Protein AF-A0A378AR03-F1 (afdb_monomer_lite)

Foldseek 3Di:
DDDDDDDDDADADDDVVDDSRDDDDDDDDLLPPPVVVVVDDSCVVVCVCVVDVPDDDDDDQEDPDDAQQVQVVVQVVSVPDPPHPDGGHDYPDHNDDHDDDDDAPDPVRVVVVVVVVVVVVVVVVVVVVVVVVVVVD

Structure (mmCIF, N/CA/C/O backbone):
data_AF-A0A378AR03-F1
#
_entry.id   AF-A0A378AR03-F1
#
loop_
_atom_site.group_PDB
_atom_site.id
_atom_site.type_symbol
_atom_site.label_atom_id
_atom_site.label_alt_id
_atom_site.label_comp_id
_atom_site.label_asym_id
_atom_site.label_entity_id
_atom_site.label_seq_id
_atom_site.pdbx_PDB_ins_code
_atom_site.Cartn_x
_atom_site.Cartn_y
_atom_site.Cartn_z
_atom_site.occupancy
_atom_site.B_iso_or_equiv
_atom_site.auth_seq_id
_atom_site.auth_comp_id
_atom_site.auth_asym_id
_atom_site.auth_atom_id
_atom_site.pdbx_PDB_model_num
ATOM 1 N N . MET A 1 1 ? 7.013 -20.083 19.060 1.00 33.75 1 MET A N 1
ATOM 2 C CA . MET A 1 1 ? 7.012 -19.896 20.527 1.00 33.75 1 MET A CA 1
ATOM 3 C C . MET A 1 1 ? 5.664 -19.332 20.928 1.00 33.75 1 MET A C 1
ATOM 5 O O . MET A 1 1 ? 5.117 -18.514 20.208 1.00 33.75 1 MET A O 1
ATOM 9 N N . ASN A 1 2 ? 5.101 -19.901 21.986 1.00 35.84 2 ASN A N 1
ATOM 10 C CA . ASN A 1 2 ? 3.695 -19.863 22.366 1.00 35.84 2 ASN A CA 1
ATOM 11 C C . ASN A 1 2 ? 3.471 -18.744 23.396 1.00 35.84 2 ASN A C 1
ATOM 13 O O . ASN A 1 2 ? 4.010 -18.846 24.495 1.00 35.84 2 ASN A O 1
ATOM 17 N N . SER A 1 3 ? 2.690 -17.711 23.078 1.00 30.33 3 SER A N 1
ATOM 18 C CA . SER A 1 3 ? 2.176 -16.754 24.066 1.00 3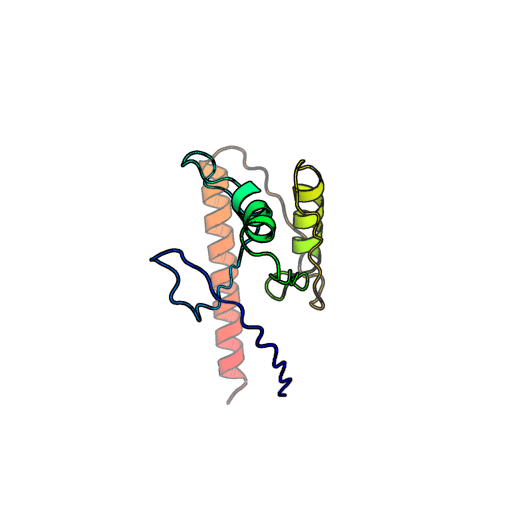0.33 3 SER A CA 1
ATOM 19 C C . SER A 1 3 ? 0.654 -16.874 24.133 1.00 30.33 3 SER A C 1
ATOM 21 O O . SER A 1 3 ? -0.085 -16.417 23.266 1.00 30.33 3 SER A O 1
ATOM 23 N N . ARG A 1 4 ? 0.190 -17.560 25.182 1.00 35.69 4 ARG A N 1
ATOM 24 C CA . ARG A 1 4 ? -1.217 -17.613 25.588 1.00 35.69 4 ARG A CA 1
ATOM 25 C C . ARG A 1 4 ? -1.634 -16.238 26.103 1.00 35.69 4 ARG A C 1
ATOM 27 O O . ARG A 1 4 ? -0.988 -15.724 27.010 1.00 35.69 4 ARG A O 1
ATOM 34 N N . ILE A 1 5 ? -2.757 -15.721 25.620 1.00 33.50 5 ILE A N 1
ATOM 35 C CA . ILE A 1 5 ? -3.530 -14.684 26.310 1.00 33.50 5 ILE A CA 1
ATOM 36 C C . ILE A 1 5 ? -4.933 -15.261 26.526 1.00 33.50 5 ILE A C 1
ATOM 38 O O . ILE A 1 5 ? -5.611 -15.551 25.537 1.00 33.50 5 ILE A O 1
ATOM 42 N N . PRO A 1 6 ? -5.390 -15.496 27.768 1.00 40.19 6 PRO A N 1
ATOM 43 C CA . PRO A 1 6 ? -6.780 -15.816 28.027 1.00 40.19 6 PRO A CA 1
ATOM 44 C C . PRO A 1 6 ? -7.501 -14.569 28.544 1.00 40.19 6 PRO A C 1
ATOM 46 O O . PRO A 1 6 ? -7.241 -14.111 29.652 1.00 40.19 6 PRO A O 1
ATOM 49 N N . THR A 1 7 ? -8.466 -14.066 27.782 1.00 36.22 7 THR A N 1
ATOM 50 C CA . THR A 1 7 ? -9.451 -13.111 28.304 1.00 36.22 7 THR A CA 1
ATOM 51 C C . THR A 1 7 ? -10.841 -13.529 27.827 1.00 36.22 7 THR A C 1
ATOM 53 O O . THR A 1 7 ? -11.214 -13.420 26.658 1.00 36.22 7 THR A O 1
ATOM 56 N N . THR A 1 8 ? -11.603 -14.124 28.741 1.00 35.41 8 THR A N 1
ATOM 57 C CA . THR A 1 8 ? -13.048 -14.357 28.635 1.00 35.41 8 THR A CA 1
ATOM 58 C C . THR A 1 8 ? -13.730 -13.422 29.618 1.00 35.41 8 THR A C 1
ATOM 60 O O . THR A 1 8 ? -13.469 -13.524 30.812 1.00 35.41 8 THR A O 1
ATOM 63 N N . PHE A 1 9 ? -14.616 -12.558 29.127 1.00 40.22 9 PHE A N 1
ATOM 64 C CA . PHE A 1 9 ? -15.598 -11.849 29.942 1.00 40.22 9 PHE A CA 1
ATOM 65 C C . PHE A 1 9 ? -16.990 -12.149 29.382 1.00 40.22 9 PHE A C 1
ATOM 67 O O . PHE A 1 9 ? -17.176 -12.185 28.166 1.00 40.22 9 PHE A O 1
ATOM 74 N N . SER A 1 10 ? -17.934 -12.429 30.277 1.00 35.31 10 SER A N 1
ATOM 75 C CA . SER A 1 10 ? -19.312 -12.820 29.980 1.00 35.31 10 SER A CA 1
ATOM 76 C C . SER A 1 10 ? -20.284 -11.847 30.644 1.00 35.31 10 SER A C 1
ATOM 78 O O . SER A 1 10 ? -20.248 -11.704 31.866 1.00 35.31 10 SER A O 1
ATOM 80 N N . THR A 1 11 ? -21.190 -11.259 29.867 1.00 40.84 11 THR A N 1
ATOM 81 C CA . THR A 1 11 ? -22.437 -10.633 30.337 1.00 40.84 11 THR A CA 1
ATOM 82 C C . THR A 1 11 ? -23.563 -10.936 29.332 1.00 40.84 11 THR A C 1
ATOM 84 O O . THR A 1 11 ? -23.291 -10.952 28.131 1.00 40.84 11 THR A O 1
ATOM 87 N N . PRO A 1 12 ? -24.805 -11.221 29.783 1.00 44.06 12 PRO A N 1
ATOM 88 C CA . PRO A 1 12 ? -25.888 -11.690 28.911 1.00 44.06 12 PRO A CA 1
ATOM 89 C C . PRO A 1 12 ? -26.795 -10.547 28.414 1.00 44.06 12 PRO A C 1
ATOM 91 O O . PRO A 1 12 ? -27.065 -9.613 29.171 1.00 44.06 12 PRO A O 1
ATOM 94 N N . GLY A 1 13 ? -27.329 -10.654 27.185 1.00 37.47 13 GLY A N 1
ATOM 95 C CA . GLY A 1 13 ? -28.470 -9.830 26.748 1.00 37.47 13 GLY A CA 1
ATOM 96 C C . GLY A 1 13 ? -28.598 -9.494 25.250 1.00 37.47 13 GLY A C 1
ATOM 97 O O . GLY A 1 13 ? -28.281 -8.384 24.841 1.00 37.47 13 GLY A O 1
ATOM 98 N N . SER A 1 14 ? -29.174 -10.426 24.477 1.00 42.81 14 SER A N 1
ATOM 99 C CA . SER A 1 14 ? -30.104 -10.240 23.333 1.00 42.81 14 SER A CA 1
ATOM 100 C C . SER A 1 14 ? -29.706 -9.436 22.071 1.00 42.81 14 SER A C 1
ATOM 102 O O . SER A 1 14 ? -29.922 -8.230 21.997 1.00 42.81 14 SER A O 1
ATOM 104 N N . ALA A 1 15 ? -29.342 -10.158 20.996 1.00 42.75 15 ALA A N 1
ATOM 105 C CA . ALA A 1 15 ? -29.745 -9.880 19.601 1.00 42.75 15 ALA A CA 1
ATOM 106 C C . ALA A 1 15 ? -29.532 -11.142 18.733 1.00 42.75 15 ALA A C 1
ATOM 108 O O . ALA A 1 15 ? -28.432 -11.673 18.679 1.00 42.75 15 ALA A O 1
ATOM 109 N N . CYS A 1 16 ? -30.559 -11.636 18.038 1.00 41.78 16 CYS A N 1
ATOM 110 C CA . CYS A 1 16 ? -30.684 -13.008 17.505 1.00 41.78 16 CYS A CA 1
ATOM 111 C C . CYS A 1 16 ? -29.738 -13.474 16.363 1.00 41.78 16 CYS A C 1
ATOM 113 O O . CYS A 1 16 ? -29.932 -14.569 15.844 1.00 41.78 16 CYS A O 1
ATOM 115 N N . TRP A 1 17 ? -28.682 -12.730 16.013 1.00 40.19 17 TRP A N 1
ATOM 116 C CA . TRP A 1 17 ? -27.509 -13.265 15.276 1.00 40.19 17 TRP A CA 1
ATOM 117 C C . TRP A 1 17 ? -26.306 -13.544 16.186 1.00 40.19 17 TRP A C 1
ATOM 119 O O . TRP A 1 17 ? -25.256 -14.018 15.756 1.00 40.19 17 TRP A O 1
ATOM 129 N N . ARG A 1 18 ? -26.466 -13.234 17.467 1.00 47.03 18 ARG A N 1
ATOM 130 C CA . ARG A 1 18 ? -25.473 -13.293 18.519 1.00 47.03 18 ARG A CA 1
ATOM 131 C C . ARG A 1 18 ? -26.037 -14.257 19.555 1.00 47.03 18 ARG A C 1
ATOM 133 O O . ARG A 1 18 ? -26.884 -13.890 20.361 1.00 47.03 18 ARG A O 1
ATOM 140 N N . GLY A 1 19 ? -25.626 -15.523 19.482 1.00 44.94 19 GLY A N 1
ATOM 141 C CA . GLY A 1 19 ? -25.811 -16.415 20.627 1.00 44.94 19 GLY A CA 1
ATOM 142 C C . GLY A 1 19 ? -25.176 -15.764 21.860 1.00 44.94 19 GLY A C 1
ATOM 143 O O . GLY A 1 19 ? -24.191 -15.035 21.710 1.00 44.94 19 GLY A O 1
ATOM 144 N N . ASP A 1 20 ? -25.713 -16.024 23.053 1.00 55.22 20 ASP A N 1
ATOM 145 C CA . ASP A 1 20 ? -25.323 -15.384 24.327 1.00 55.22 20 ASP A CA 1
ATOM 146 C C . ASP A 1 20 ? -23.827 -15.539 24.709 1.00 55.22 20 ASP A C 1
ATOM 148 O O . ASP A 1 20 ? -23.376 -15.036 25.734 1.00 55.22 20 ASP A O 1
ATOM 152 N N . THR A 1 21 ? -23.026 -16.205 23.871 1.00 61.81 21 THR A N 1
ATOM 153 C CA . THR A 1 21 ? -21.588 -16.463 24.033 1.00 61.81 21 THR A CA 1
ATOM 154 C C . THR A 1 21 ? -20.736 -16.070 22.812 1.00 61.81 21 THR A C 1
ATOM 156 O O . THR A 1 21 ? -19.585 -16.498 22.696 1.00 61.81 21 THR A O 1
ATOM 159 N N . GLY A 1 22 ? -21.275 -15.310 21.854 1.00 63.66 22 GLY A N 1
ATOM 160 C CA . GLY A 1 22 ? -20.582 -14.984 20.604 1.00 63.66 22 GLY A CA 1
ATOM 161 C C . GLY A 1 22 ? -19.418 -14.004 20.788 1.00 63.66 22 GLY A C 1
ATOM 162 O O . GLY A 1 22 ? -19.638 -12.804 20.936 1.00 63.66 22 GLY A O 1
ATOM 163 N N . LYS A 1 23 ? -18.173 -14.492 20.714 1.00 78.75 23 LYS A N 1
ATOM 164 C CA . LYS A 1 23 ? -16.982 -13.636 20.586 1.00 78.75 23 LYS A CA 1
ATOM 165 C C . LYS A 1 23 ? -16.844 -13.176 19.136 1.00 78.75 23 LYS A C 1
ATOM 167 O O . LYS A 1 23 ? -16.709 -14.008 18.243 1.00 78.75 23 LYS A O 1
ATOM 172 N N . VAL A 1 24 ? -16.868 -11.866 18.907 1.00 84.94 24 VAL A N 1
ATOM 173 C CA . VAL A 1 24 ? -16.748 -11.268 17.570 1.00 84.94 24 VAL A CA 1
ATOM 174 C C . VAL A 1 24 ? -15.391 -10.588 17.449 1.00 84.94 24 VAL A C 1
ATOM 176 O O . VAL A 1 24 ? -15.012 -9.806 18.314 1.00 84.94 24 VAL A O 1
ATOM 179 N N . MET A 1 25 ? -14.677 -10.879 16.364 1.00 89.06 25 MET A N 1
ATOM 180 C CA . MET A 1 25 ? -13.444 -10.200 15.976 1.00 89.06 25 MET A CA 1
ATOM 181 C C . MET A 1 25 ? -13.634 -9.650 14.566 1.00 89.06 25 MET A C 1
ATOM 183 O O . MET A 1 25 ? -14.077 -10.377 13.677 1.00 89.06 25 MET A O 1
ATOM 187 N N . ILE A 1 26 ? -13.292 -8.379 14.370 1.00 90.12 26 ILE A N 1
ATOM 188 C CA . ILE A 1 26 ? -13.245 -7.755 13.049 1.00 90.12 26 ILE A CA 1
ATOM 189 C C . ILE A 1 26 ? -11.803 -7.404 12.704 1.00 90.12 26 ILE A C 1
ATOM 191 O O . ILE A 1 26 ? -10.997 -7.096 13.580 1.00 90.12 26 ILE A O 1
ATOM 195 N N . VAL A 1 27 ? -11.482 -7.457 11.417 1.00 91.19 27 VAL A N 1
ATOM 196 C CA . VAL A 1 27 ? -10.192 -7.026 10.878 1.00 91.19 27 VAL A CA 1
ATOM 197 C C . VAL A 1 27 ? -10.491 -6.105 9.709 1.00 91.19 27 VAL A C 1
ATOM 199 O O . VAL A 1 27 ? -11.327 -6.427 8.866 1.00 91.19 27 VAL A O 1
ATOM 202 N N . GLY A 1 28 ? -9.833 -4.954 9.671 1.00 89.12 28 GLY A N 1
ATOM 203 C CA . GLY A 1 28 ? -10.059 -3.957 8.640 1.00 89.12 28 GLY A CA 1
ATOM 204 C C . GLY A 1 28 ? -8.889 -2.996 8.517 1.00 89.12 28 GLY A C 1
ATOM 205 O O . GLY A 1 28 ? -8.082 -2.846 9.434 1.00 89.12 28 GLY A O 1
ATOM 206 N N . ASP A 1 29 ? -8.818 -2.359 7.357 1.00 89.50 29 ASP A N 1
ATOM 207 C CA . ASP A 1 29 ? -7.855 -1.321 7.035 1.00 89.50 29 ASP A CA 1
ATOM 208 C C . ASP A 1 29 ? -8.623 -0.148 6.404 1.00 89.50 29 ASP A C 1
ATOM 210 O O . ASP A 1 29 ? -9.181 -0.263 5.310 1.00 89.50 29 ASP A O 1
ATOM 214 N N . ASP A 1 30 ? -8.685 0.967 7.129 1.00 86.38 30 ASP A N 1
ATOM 215 C CA . ASP A 1 30 ? -9.301 2.219 6.695 1.00 86.38 30 ASP A CA 1
ATOM 216 C C . ASP A 1 30 ? -8.652 2.781 5.423 1.00 86.38 30 ASP A C 1
ATOM 218 O O . ASP A 1 30 ? -9.361 3.185 4.502 1.00 86.38 30 ASP A O 1
ATOM 222 N N . ASP A 1 31 ? -7.326 2.688 5.311 1.00 88.06 31 ASP A N 1
ATOM 223 C CA . ASP A 1 31 ? -6.548 3.167 4.164 1.00 88.06 31 ASP A CA 1
ATOM 224 C C . ASP A 1 31 ? -6.771 2.319 2.895 1.00 88.06 31 ASP A C 1
ATOM 226 O O . ASP A 1 31 ? -6.427 2.743 1.792 1.00 88.06 31 ASP A O 1
ATOM 230 N N . GLN A 1 32 ? -7.372 1.130 3.024 1.00 89.25 32 GLN A N 1
ATOM 231 C CA . GLN A 1 32 ? -7.689 0.222 1.909 1.00 89.25 32 GLN A CA 1
ATOM 232 C C . GLN A 1 32 ? -9.190 0.163 1.574 1.00 89.25 32 GLN A C 1
ATOM 234 O O . GLN A 1 32 ? -9.640 -0.708 0.821 1.00 89.25 32 GLN A O 1
ATOM 239 N N . SER A 1 33 ? -9.992 1.089 2.098 1.00 88.50 33 SER A N 1
ATOM 240 C CA . SER A 1 33 ? -11.437 1.130 1.853 1.00 88.50 33 SER A CA 1
ATOM 241 C C . SER A 1 33 ? -11.789 1.763 0.497 1.00 88.50 33 SER A C 1
ATOM 243 O O . SER A 1 33 ? -12.173 2.924 0.411 1.00 88.50 33 SER A O 1
ATOM 245 N N . ILE A 1 34 ? -11.704 0.980 -0.586 1.00 89.94 34 ILE A N 1
ATOM 246 C CA . ILE A 1 34 ? -11.932 1.451 -1.974 1.00 89.94 34 ILE A CA 1
ATOM 247 C C . ILE A 1 34 ? -13.369 1.266 -2.503 1.00 89.94 34 ILE A C 1
ATOM 249 O O . ILE A 1 34 ? -13.698 1.694 -3.609 1.00 89.94 34 ILE A O 1
ATOM 253 N N . TYR A 1 35 ? -14.256 0.639 -1.727 1.00 90.81 35 TYR A N 1
ATOM 254 C CA . TYR A 1 35 ? -15.636 0.330 -2.138 1.00 90.81 35 TYR A CA 1
ATOM 255 C C . TYR A 1 35 ? -16.668 1.387 -1.711 1.00 90.81 35 TYR A C 1
ATOM 257 O O . TYR A 1 35 ? -17.858 1.081 -1.599 1.00 90.81 35 TYR A O 1
ATOM 265 N N . GLY A 1 36 ? -16.244 2.637 -1.493 1.00 86.00 36 GLY A N 1
ATOM 266 C CA . GLY A 1 36 ? -17.128 3.726 -1.054 1.00 86.00 36 GLY A CA 1
ATOM 267 C C . GLY A 1 36 ? -18.351 3.934 -1.959 1.00 86.00 36 GLY A C 1
ATOM 268 O O . GLY A 1 36 ? -19.458 4.135 -1.471 1.00 86.00 36 GLY A O 1
ATOM 269 N N . TRP A 1 37 ? -18.196 3.749 -3.275 1.00 86.44 37 TRP A N 1
ATOM 270 C CA . TRP A 1 37 ? -19.286 3.852 -4.259 1.00 86.44 37 TRP A CA 1
ATOM 271 C C . TRP A 1 37 ? -20.399 2.801 -4.090 1.00 86.44 37 TRP A C 1
ATOM 273 O O . TRP A 1 37 ? -21.492 2.974 -4.621 1.00 86.44 37 TRP A O 1
ATOM 283 N N . ARG A 1 38 ? -20.145 1.718 -3.342 1.00 87.44 38 ARG A N 1
ATOM 284 C CA . ARG A 1 38 ? -21.142 0.691 -2.983 1.00 87.44 38 ARG A CA 1
ATOM 285 C C . ARG A 1 38 ? -21.722 0.887 -1.582 1.00 87.44 38 ARG A C 1
ATOM 287 O O . ARG A 1 38 ? -22.357 -0.027 -1.063 1.00 87.44 38 ARG A O 1
ATOM 294 N N . GLY A 1 39 ? -21.472 2.034 -0.953 1.00 83.12 39 GLY A N 1
ATOM 295 C CA . GLY A 1 39 ? -21.916 2.321 0.410 1.00 83.12 39 GLY A CA 1
ATOM 296 C C . GLY A 1 39 ? -21.028 1.715 1.499 1.00 83.12 39 GLY A C 1
ATOM 297 O O . GLY A 1 39 ? -21.460 1.629 2.645 1.00 83.12 39 GLY A O 1
ATOM 298 N N . ALA A 1 40 ? -19.795 1.295 1.185 1.00 84.06 40 ALA A N 1
ATOM 299 C CA . ALA A 1 40 ? -18.823 0.990 2.233 1.00 84.06 40 ALA A CA 1
ATOM 300 C C . ALA A 1 40 ? -18.460 2.289 2.970 1.00 84.06 40 ALA A C 1
ATOM 302 O O . ALA A 1 40 ? -18.173 3.300 2.331 1.00 84.06 40 ALA A O 1
ATOM 303 N N . GLN A 1 41 ? -18.505 2.267 4.299 1.00 82.50 41 GLN A N 1
ATOM 304 C CA . GLN A 1 41 ? -18.246 3.420 5.165 1.00 82.50 41 GLN A CA 1
ATOM 305 C C . GLN A 1 41 ? -17.144 3.032 6.156 1.00 82.50 41 GLN A C 1
ATOM 307 O O . GLN A 1 41 ? -17.273 2.020 6.852 1.00 82.50 41 GLN A O 1
ATOM 312 N N . VAL A 1 42 ? -16.052 3.801 6.202 1.00 78.94 42 VAL A N 1
ATOM 313 C CA . VAL A 1 42 ? -14.906 3.558 7.109 1.00 78.94 42 VAL A CA 1
ATOM 314 C C . VAL A 1 42 ? -15.341 3.700 8.571 1.00 78.94 42 VAL A C 1
ATOM 316 O O . VAL A 1 42 ? -14.850 3.007 9.463 1.00 78.94 42 VAL A O 1
ATOM 319 N N . GLU A 1 43 ? -16.361 4.521 8.798 1.00 82.69 43 GLU A N 1
ATOM 320 C CA . GLU A 1 43 ? -17.038 4.754 10.066 1.00 82.69 43 GLU A CA 1
ATOM 321 C C . GLU A 1 43 ? -17.585 3.462 10.675 1.00 82.69 43 GLU A C 1
ATOM 323 O O . GLU A 1 43 ? -17.740 3.388 11.888 1.00 82.69 43 GLU A O 1
ATOM 328 N N . ASN A 1 44 ? -17.845 2.418 9.881 1.00 84.19 44 ASN A N 1
ATOM 329 C CA . ASN A 1 44 ? -18.300 1.129 10.404 1.00 84.19 44 ASN A CA 1
ATOM 330 C C . ASN A 1 44 ? -17.254 0.478 11.322 1.00 84.19 44 ASN A C 1
ATOM 332 O O . ASN A 1 44 ? -17.619 -0.143 12.319 1.00 84.19 44 ASN A O 1
ATOM 336 N N . ILE A 1 45 ? -15.961 0.654 11.025 1.00 82.25 45 ILE A N 1
ATOM 337 C CA . ILE A 1 45 ? -14.875 0.157 11.882 1.00 82.25 45 ILE A CA 1
ATOM 338 C C . ILE A 1 45 ? -14.860 0.935 13.203 1.00 82.25 45 ILE A C 1
ATOM 340 O O . ILE A 1 45 ? -14.696 0.344 14.265 1.00 82.25 45 ILE A O 1
ATOM 344 N N . GLN A 1 46 ? -15.095 2.248 13.152 1.00 79.06 46 GLN A N 1
ATOM 345 C CA . GLN A 1 46 ? -15.172 3.095 14.346 1.00 79.06 46 GLN A CA 1
ATOM 346 C C . GLN A 1 46 ? -16.409 2.777 15.196 1.00 79.06 46 GLN A C 1
ATOM 348 O O . GLN A 1 46 ? -16.312 2.651 16.414 1.00 79.06 46 GLN A O 1
ATOM 353 N N . ARG A 1 47 ? -17.571 2.597 14.556 1.00 84.88 47 ARG A N 1
ATOM 354 C CA . ARG A 1 47 ? -18.841 2.269 15.218 1.00 84.88 47 ARG A CA 1
ATOM 355 C C . ARG A 1 47 ? -18.797 0.924 15.933 1.00 84.88 47 ARG A C 1
ATOM 357 O O . ARG A 1 47 ? -19.424 0.799 16.977 1.00 84.88 47 ARG A O 1
ATOM 364 N N . PHE A 1 48 ? -17.999 -0.031 15.455 1.00 85.81 48 PHE A N 1
ATOM 365 C CA . PHE A 1 48 ? -17.833 -1.323 16.122 1.00 85.81 48 PHE A CA 1
ATOM 366 C C . PHE A 1 48 ? -17.404 -1.189 17.592 1.00 85.81 48 PHE A C 1
ATOM 368 O O . PHE A 1 48 ? -17.878 -1.944 18.438 1.00 85.81 48 PHE A O 1
ATOM 375 N N . LEU A 1 49 ? -16.549 -0.212 17.915 1.00 81.75 49 LEU A N 1
ATOM 376 C CA . LEU A 1 49 ? -16.116 0.031 19.296 1.00 81.75 49 LEU A CA 1
ATOM 377 C C . LEU A 1 49 ? -17.243 0.581 20.181 1.00 81.75 49 LEU A C 1
ATOM 379 O O . LEU A 1 49 ? -17.244 0.335 21.384 1.00 81.75 49 LEU A O 1
ATOM 383 N N . ASN A 1 50 ? -18.214 1.281 19.589 1.00 84.44 50 ASN A N 1
ATOM 384 C CA . ASN A 1 50 ? -19.398 1.771 20.297 1.00 84.44 50 ASN A CA 1
ATOM 385 C C . ASN A 1 50 ? -20.435 0.656 20.496 1.00 84.44 50 ASN A C 1
ATOM 387 O O . ASN A 1 50 ? -21.053 0.577 21.555 1.00 84.44 50 ASN A O 1
ATOM 391 N N . ASP A 1 51 ? -20.604 -0.216 19.498 1.00 86.00 51 ASP A N 1
ATOM 392 C CA . ASP A 1 51 ? -21.581 -1.312 19.533 1.00 86.00 51 ASP A CA 1
ATOM 393 C C . ASP A 1 51 ? -21.131 -2.470 20.447 1.00 86.00 51 ASP A C 1
ATOM 395 O O . ASP A 1 51 ? -21.967 -3.204 20.980 1.00 86.00 51 ASP A O 1
ATOM 399 N N . PHE A 1 52 ? -19.816 -2.630 20.654 1.00 84.44 52 PHE A N 1
ATOM 400 C CA . PHE A 1 52 ? -19.220 -3.653 21.523 1.00 84.44 52 PHE A CA 1
ATOM 401 C C . PHE A 1 52 ? -18.363 -3.028 22.626 1.00 84.44 52 PHE A C 1
ATOM 403 O O . PHE A 1 52 ? -17.132 -3.099 22.561 1.00 84.44 52 PHE A O 1
ATOM 410 N N . PRO A 1 53 ? -18.993 -2.453 23.669 1.00 77.69 53 PRO A N 1
ATOM 411 C CA . PRO A 1 53 ? -18.276 -1.934 24.827 1.00 77.69 53 PRO A CA 1
ATOM 412 C C . PRO A 1 53 ? -17.518 -3.083 25.511 1.00 77.69 53 PRO A C 1
ATOM 414 O O . PRO A 1 53 ? -18.116 -3.994 26.078 1.00 77.69 53 PRO A O 1
ATOM 417 N N . GLY A 1 54 ? -16.189 -3.066 25.396 1.00 81.62 54 GLY A N 1
ATOM 418 C CA . GLY A 1 54 ? -15.294 -4.153 25.820 1.00 81.62 54 GLY A CA 1
ATOM 419 C C . GLY A 1 54 ? -14.441 -4.749 24.694 1.00 81.62 54 GLY A C 1
ATOM 420 O O . GLY A 1 54 ? -13.585 -5.587 24.968 1.00 81.62 54 GLY A O 1
ATOM 421 N N . ALA A 1 55 ? -14.639 -4.325 23.442 1.00 84.62 55 ALA A N 1
ATOM 422 C CA . ALA A 1 55 ? -13.751 -4.674 22.340 1.00 84.62 55 ALA A CA 1
ATOM 423 C C . ALA A 1 55 ? -12.375 -4.003 22.496 1.00 84.62 55 ALA A C 1
ATOM 425 O O . ALA A 1 55 ? -12.270 -2.804 22.755 1.00 84.62 55 ALA A O 1
ATOM 426 N N . GLU A 1 56 ? -11.313 -4.782 22.301 1.00 86.88 56 GLU A N 1
ATOM 427 C CA . GLU A 1 56 ? -9.935 -4.294 22.293 1.00 86.88 56 GLU A CA 1
ATOM 428 C C . GLU A 1 56 ? -9.496 -3.969 20.860 1.00 86.88 56 GLU A C 1
ATOM 430 O O . GLU A 1 56 ? -9.762 -4.729 19.925 1.00 86.88 56 GLU A O 1
ATOM 435 N N . THR A 1 57 ? -8.801 -2.844 20.681 1.00 86.94 57 THR A N 1
ATOM 436 C CA . THR A 1 57 ? -8.201 -2.481 19.391 1.00 86.94 57 THR A CA 1
ATOM 437 C C . THR A 1 57 ? -6.741 -2.907 19.365 1.00 86.94 57 THR A C 1
ATOM 439 O O . THR A 1 57 ? -5.925 -2.373 20.110 1.00 86.94 57 THR A O 1
ATOM 442 N N . ILE A 1 58 ? -6.395 -3.817 18.454 1.00 89.69 58 ILE A N 1
ATOM 443 C CA . ILE A 1 58 ? -5.011 -4.233 18.202 1.00 89.69 58 ILE A CA 1
ATOM 444 C C . ILE A 1 58 ? -4.567 -3.655 16.859 1.00 89.69 58 ILE A C 1
ATOM 446 O O . ILE A 1 58 ? -5.208 -3.884 15.833 1.00 89.69 58 ILE A O 1
ATOM 450 N N . ARG A 1 59 ? -3.456 -2.912 16.854 1.00 89.56 59 ARG A N 1
A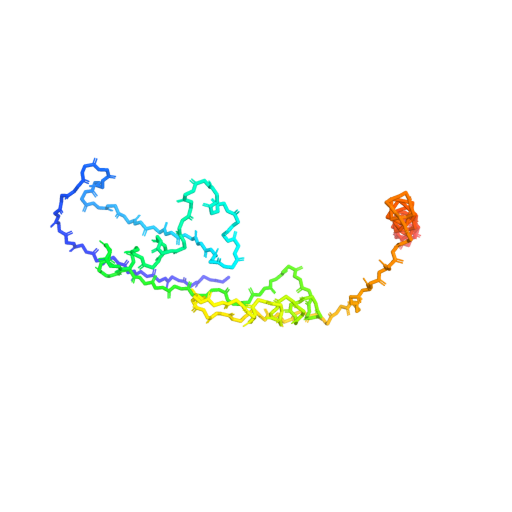TOM 451 C CA . ARG A 1 59 ? -2.893 -2.279 15.653 1.00 89.56 59 ARG A CA 1
ATOM 452 C C . ARG A 1 59 ? -1.663 -3.044 15.181 1.00 89.56 59 ARG A C 1
ATOM 454 O O . ARG A 1 59 ? -0.707 -3.213 15.931 1.00 89.56 59 ARG A O 1
ATOM 461 N N . LEU A 1 60 ? -1.691 -3.496 13.931 1.00 92.25 60 LEU A N 1
ATOM 462 C CA . LEU A 1 60 ? -0.580 -4.201 13.294 1.00 92.25 60 LEU A CA 1
ATOM 463 C C . LEU A 1 60 ? 0.146 -3.239 12.352 1.00 92.25 60 LEU A C 1
ATOM 465 O O . LEU A 1 60 ? -0.302 -3.000 11.235 1.00 92.25 60 LEU A O 1
ATOM 469 N N . GLU A 1 61 ? 1.246 -2.661 12.828 1.00 93.12 61 GLU A N 1
ATOM 470 C CA . GLU A 1 61 ? 2.000 -1.640 12.083 1.00 93.12 61 GLU A CA 1
ATOM 471 C C . GLU A 1 61 ? 3.249 -2.197 11.390 1.00 93.12 61 GLU A C 1
ATOM 473 O O . GLU A 1 61 ? 3.771 -1.580 10.463 1.00 93.12 61 GLU A O 1
ATOM 478 N N . GLN A 1 62 ? 3.702 -3.391 11.780 1.00 95.50 62 GLN A N 1
ATOM 479 C CA . GLN A 1 62 ? 4.823 -4.048 11.121 1.00 95.50 62 GLN A CA 1
ATOM 480 C C . GLN A 1 62 ? 4.369 -4.714 9.815 1.00 95.50 62 GLN A C 1
ATOM 482 O O . GLN A 1 62 ? 3.531 -5.619 9.803 1.00 95.50 62 GLN A O 1
ATOM 487 N N . ASN A 1 63 ? 4.953 -4.283 8.702 1.00 95.56 63 ASN A N 1
ATOM 488 C CA . ASN A 1 63 ? 4.744 -4.842 7.380 1.00 95.56 63 ASN A CA 1
ATOM 489 C C . ASN A 1 63 ? 5.868 -5.827 7.031 1.00 95.56 63 ASN A C 1
ATOM 491 O O . ASN A 1 63 ? 7.051 -5.490 7.046 1.00 95.56 63 ASN A O 1
ATOM 495 N N . TYR A 1 64 ? 5.472 -7.042 6.659 1.00 94.75 64 TYR A N 1
ATOM 496 C CA . TYR A 1 64 ? 6.385 -8.123 6.273 1.00 94.75 64 TYR A CA 1
ATOM 497 C C . TYR A 1 64 ? 6.401 -8.388 4.757 1.00 94.75 64 TYR A C 1
ATOM 499 O O . TYR A 1 64 ? 7.015 -9.351 4.307 1.00 94.75 64 TYR A O 1
ATOM 507 N N . ARG A 1 65 ? 5.673 -7.591 3.961 1.00 94.75 65 ARG A N 1
ATOM 508 C CA . ARG A 1 65 ? 5.499 -7.794 2.511 1.00 94.75 65 ARG A CA 1
ATOM 509 C C . ARG A 1 65 ? 6.457 -6.937 1.687 1.00 94.75 65 ARG A C 1
ATOM 511 O O . ARG A 1 65 ? 6.964 -7.402 0.671 1.00 94.75 65 ARG A O 1
ATOM 518 N N . SER A 1 66 ? 6.623 -5.680 2.076 1.00 95.69 66 SER A N 1
ATOM 519 C CA . SER A 1 66 ? 7.239 -4.629 1.269 1.00 95.69 66 SER A CA 1
ATOM 520 C C . SER A 1 66 ? 8.500 -4.088 1.935 1.00 95.69 66 SER A C 1
ATOM 522 O O . SER A 1 66 ? 8.646 -4.156 3.152 1.00 95.69 66 SER A O 1
ATOM 524 N N . THR A 1 67 ? 9.405 -3.546 1.122 1.00 96.25 67 THR A N 1
ATOM 525 C CA . THR A 1 67 ? 10.674 -2.965 1.577 1.00 96.25 67 THR A CA 1
ATOM 526 C C . THR A 1 67 ? 10.486 -1.546 2.119 1.00 96.25 67 THR A C 1
ATOM 528 O O . THR A 1 67 ? 9.449 -0.914 1.877 1.00 96.25 67 THR A O 1
ATOM 531 N N . SER A 1 68 ? 11.492 -1.023 2.831 1.00 95.12 68 SER A N 1
ATOM 532 C CA . SER A 1 68 ? 11.406 0.300 3.474 1.00 95.12 68 SER A CA 1
ATOM 533 C C . SER A 1 68 ? 11.121 1.430 2.477 1.00 95.12 68 SER A C 1
ATOM 535 O O . SER A 1 68 ? 10.282 2.293 2.748 1.00 95.12 68 SER A O 1
ATOM 537 N N . ASN A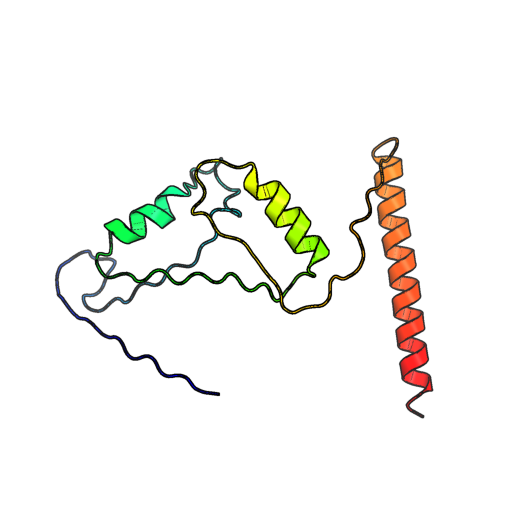 1 69 ? 11.722 1.391 1.279 1.00 96.38 69 ASN A N 1
ATOM 538 C CA . ASN A 1 69 ? 11.491 2.404 0.241 1.00 96.38 69 ASN A CA 1
ATOM 539 C C . ASN A 1 69 ? 10.027 2.442 -0.225 1.00 96.38 69 ASN A C 1
ATOM 541 O O . ASN A 1 69 ? 9.442 3.517 -0.367 1.00 96.38 69 ASN A O 1
ATOM 545 N N . ILE A 1 70 ? 9.406 1.272 -0.409 1.00 96.19 70 ILE A N 1
ATOM 546 C CA . ILE A 1 70 ? 7.994 1.162 -0.805 1.00 96.19 70 ILE A CA 1
ATOM 547 C C . ILE A 1 70 ? 7.085 1.682 0.312 1.00 96.19 70 ILE A C 1
ATOM 549 O O . ILE A 1 70 ? 6.156 2.446 0.046 1.00 96.19 70 ILE A O 1
ATOM 553 N N . LEU A 1 71 ? 7.354 1.296 1.562 1.00 95.44 71 LEU A N 1
ATOM 554 C CA . LEU A 1 71 ? 6.553 1.736 2.706 1.00 95.44 71 LEU A CA 1
ATOM 555 C C . LEU A 1 71 ? 6.674 3.233 2.957 1.00 95.44 71 LEU A C 1
ATOM 557 O O . LEU A 1 71 ? 5.682 3.873 3.288 1.00 95.44 71 LEU A O 1
ATOM 561 N N . SER A 1 72 ? 7.860 3.803 2.763 1.00 94.94 72 SER A N 1
ATOM 562 C CA . SER A 1 72 ? 8.086 5.239 2.915 1.00 94.94 72 SER A CA 1
ATOM 563 C C . SER A 1 72 ? 7.244 6.036 1.921 1.00 94.94 72 SER A C 1
ATOM 565 O O . SER A 1 72 ? 6.546 6.965 2.321 1.00 94.94 72 SER A O 1
ATOM 567 N N . ALA A 1 73 ? 7.221 5.624 0.649 1.00 95.88 73 ALA A N 1
ATOM 568 C CA . ALA A 1 73 ? 6.378 6.258 -0.362 1.00 95.88 73 ALA A CA 1
ATOM 569 C C . ALA A 1 73 ? 4.877 6.073 -0.080 1.00 95.88 73 ALA A C 1
ATOM 571 O O . ALA A 1 73 ? 4.107 7.023 -0.209 1.00 95.88 73 ALA A O 1
ATOM 572 N N . ALA A 1 74 ? 4.458 4.876 0.345 1.00 94.81 74 ALA A N 1
ATOM 573 C CA . ALA A 1 74 ? 3.063 4.606 0.687 1.00 94.81 74 ALA A CA 1
ATOM 574 C C . ALA A 1 74 ? 2.588 5.445 1.886 1.00 94.81 74 ALA A C 1
ATOM 576 O O . ALA A 1 74 ? 1.517 6.046 1.814 1.00 94.81 74 ALA A O 1
ATOM 577 N N . ASN A 1 75 ? 3.397 5.534 2.951 1.00 94.56 75 ASN A N 1
ATOM 578 C CA . ASN A 1 75 ? 3.118 6.369 4.122 1.00 94.56 75 ASN A CA 1
ATOM 579 C C . ASN A 1 75 ? 3.025 7.855 3.737 1.00 94.56 75 ASN A C 1
ATOM 581 O O . ASN A 1 75 ? 2.062 8.518 4.108 1.00 94.56 75 ASN A O 1
ATOM 585 N N . ALA A 1 76 ? 3.971 8.360 2.938 1.00 94.50 76 ALA A N 1
ATOM 586 C CA . ALA A 1 76 ? 3.959 9.751 2.486 1.00 94.50 76 ALA A CA 1
ATOM 587 C C . ALA A 1 76 ? 2.723 10.080 1.630 1.00 94.50 76 ALA A C 1
ATOM 589 O O . ALA A 1 76 ? 2.165 11.169 1.742 1.00 94.50 76 ALA A O 1
ATOM 590 N N . LEU A 1 77 ? 2.262 9.143 0.792 1.00 93.94 77 LEU A N 1
ATOM 591 C CA . LEU A 1 77 ? 1.045 9.325 0.001 1.00 93.94 77 LEU A CA 1
ATOM 592 C C . LEU A 1 77 ? -0.197 9.397 0.898 1.00 93.94 77 LEU A C 1
ATOM 594 O O . LEU A 1 77 ? -0.993 10.327 0.772 1.00 93.94 77 LEU A O 1
ATOM 598 N N . ILE A 1 78 ? -0.350 8.439 1.816 1.00 91.75 78 ILE A N 1
ATOM 599 C CA . ILE A 1 78 ? -1.557 8.306 2.640 1.00 91.75 78 ILE A CA 1
ATOM 600 C C . ILE A 1 78 ? -1.657 9.368 3.748 1.00 91.75 78 ILE A C 1
ATOM 602 O O . ILE A 1 78 ? -2.750 9.662 4.227 1.00 91.75 78 ILE A O 1
ATOM 606 N N . GLU A 1 79 ? -0.547 9.995 4.144 1.00 91.75 79 GLU A N 1
ATOM 607 C CA . GLU A 1 79 ? -0.535 11.140 5.069 1.00 91.75 79 GLU A CA 1
ATOM 608 C C . GLU A 1 79 ? -1.350 12.342 4.557 1.00 91.75 79 GLU A C 1
ATOM 610 O O . GLU A 1 79 ? -1.822 13.138 5.363 1.00 91.75 79 GLU A O 1
ATOM 615 N N . ASN A 1 80 ? -1.602 12.437 3.247 1.00 92.38 80 ASN A N 1
ATOM 616 C CA . ASN A 1 80 ? -2.423 13.504 2.664 1.00 92.38 80 ASN A CA 1
ATOM 617 C C . ASN A 1 80 ? -3.940 13.294 2.848 1.00 92.38 80 ASN A C 1
ATOM 619 O O . ASN A 1 80 ? -4.717 14.214 2.588 1.00 92.38 80 ASN A O 1
ATOM 623 N N . ASN A 1 81 ? -4.387 12.105 3.270 1.00 88.69 81 ASN A N 1
ATOM 624 C CA . ASN A 1 81 ? -5.810 11.801 3.422 1.00 88.69 81 ASN A CA 1
ATOM 625 C C . ASN A 1 81 ? -6.339 12.216 4.806 1.00 88.69 81 ASN A C 1
ATOM 627 O O . ASN A 1 81 ? -5.768 11.878 5.843 1.00 88.69 81 ASN A O 1
ATOM 631 N N . ASN A 1 82 ? -7.495 12.885 4.820 1.00 83.00 82 ASN A N 1
ATOM 632 C CA . ASN A 1 82 ? -8.208 13.271 6.041 1.00 83.00 82 ASN A CA 1
ATOM 633 C C . ASN A 1 82 ? -9.079 12.121 6.584 1.00 83.00 82 ASN A C 1
ATOM 635 O O . ASN A 1 82 ? -9.472 11.229 5.838 1.00 83.00 82 ASN A O 1
ATOM 639 N N . GLY A 1 83 ? -9.427 12.164 7.877 1.00 76.62 83 GLY A N 1
ATOM 640 C CA . GLY A 1 83 ? -10.379 11.215 8.487 1.00 76.62 83 GLY A CA 1
ATOM 641 C C . GLY A 1 83 ? -9.817 9.818 8.786 1.00 76.62 83 GLY A C 1
ATOM 642 O O . GLY A 1 83 ? -10.581 8.889 9.038 1.00 76.62 83 GLY A O 1
ATOM 643 N N . ARG A 1 84 ? -8.490 9.665 8.767 1.00 82.56 84 ARG A N 1
ATOM 644 C CA . ARG A 1 84 ? -7.796 8.400 9.041 1.00 82.56 84 ARG A CA 1
ATOM 645 C C . ARG A 1 84 ? -7.789 8.051 10.527 1.00 82.56 84 ARG A C 1
ATOM 647 O O . ARG A 1 84 ? -7.740 8.932 11.383 1.00 82.56 84 ARG A O 1
ATOM 654 N N . LEU A 1 85 ? -7.689 6.757 10.829 1.00 77.62 85 LEU A N 1
ATOM 655 C CA . LEU A 1 85 ? -7.443 6.248 12.187 1.00 77.62 85 LEU A CA 1
ATOM 656 C C . LEU A 1 85 ? -5.985 6.453 12.651 1.00 77.62 85 LEU A C 1
ATOM 658 O O . LEU A 1 85 ? -5.638 6.163 13.799 1.00 77.62 85 LEU A O 1
ATOM 662 N N . GLY A 1 86 ? -5.134 6.976 11.762 1.00 76.19 86 GLY A N 1
ATOM 663 C CA . GLY A 1 86 ? -3.809 7.502 12.077 1.00 76.19 86 GLY A CA 1
ATOM 664 C C . GLY A 1 86 ? -2.803 6.415 12.424 1.00 76.19 86 GLY A C 1
ATOM 665 O O . GLY A 1 86 ? -2.382 6.333 13.575 1.00 76.19 86 GLY A O 1
ATOM 666 N N . LYS A 1 87 ? -2.413 5.590 11.442 1.00 85.44 87 LYS A N 1
ATOM 667 C CA . LYS A 1 87 ? -1.367 4.556 11.555 1.00 85.44 87 LYS A CA 1
ATOM 668 C C . LYS A 1 87 ? -0.216 4.786 10.587 1.00 85.44 87 LYS A C 1
ATOM 670 O O . LYS A 1 87 ? -0.410 5.347 9.506 1.00 85.44 87 LYS A O 1
ATOM 675 N N . LYS A 1 88 ? 0.967 4.313 10.982 1.00 88.94 88 LYS A N 1
ATOM 676 C CA . LYS A 1 88 ? 2.185 4.359 10.175 1.00 88.94 88 LYS A CA 1
ATOM 677 C C . LYS A 1 88 ? 2.771 2.962 10.071 1.00 88.94 88 LYS A C 1
ATOM 679 O O . LYS A 1 88 ? 3.046 2.334 11.086 1.00 88.94 88 LYS A O 1
ATOM 684 N N . LEU A 1 89 ? 2.945 2.475 8.847 1.00 93.19 89 LEU A N 1
ATOM 685 C CA . LEU A 1 89 ? 3.517 1.152 8.620 1.00 93.19 89 LEU A CA 1
ATOM 686 C C . LEU A 1 89 ? 5.046 1.225 8.647 1.00 93.19 89 LEU A C 1
ATOM 688 O O . LEU A 1 89 ? 5.627 2.146 8.073 1.00 93.19 89 LEU A O 1
ATOM 692 N N . TRP A 1 90 ? 5.701 0.244 9.259 1.00 94.75 90 TRP A N 1
ATOM 693 C CA . TRP A 1 90 ? 7.163 0.121 9.286 1.00 94.75 90 TRP A CA 1
ATOM 694 C C . TRP A 1 90 ? 7.598 -1.311 8.951 1.00 94.75 90 TRP A C 1
ATOM 696 O O . TRP A 1 90 ? 6.786 -2.233 8.984 1.00 94.75 90 TRP A O 1
ATOM 706 N N . THR A 1 91 ? 8.867 -1.519 8.601 1.00 94.50 91 THR A N 1
ATOM 707 C CA . THR A 1 91 ? 9.425 -2.860 8.359 1.00 94.50 91 THR A CA 1
ATOM 708 C C . THR A 1 91 ? 10.822 -2.989 8.949 1.00 94.50 91 THR A C 1
ATOM 710 O O . THR A 1 91 ? 11.525 -1.994 9.077 1.00 94.50 91 THR A O 1
ATOM 713 N N . ASP A 1 92 ? 11.197 -4.221 9.295 1.00 94.25 92 ASP A N 1
ATOM 714 C CA . ASP A 1 92 ? 12.562 -4.619 9.686 1.00 94.25 92 ASP A CA 1
ATOM 715 C C . ASP A 1 92 ? 13.332 -5.234 8.494 1.00 94.25 92 ASP A C 1
ATOM 717 O O . ASP A 1 92 ? 14.411 -5.805 8.628 1.00 94.25 92 ASP A O 1
ATOM 721 N N . GLY A 1 93 ? 12.730 -5.199 7.299 1.00 92.75 93 GLY A N 1
ATOM 722 C CA . GLY A 1 93 ? 13.377 -5.613 6.060 1.00 92.75 93 GLY A CA 1
ATOM 723 C C . GLY A 1 93 ? 14.378 -4.576 5.546 1.00 92.75 93 GLY A C 1
ATOM 724 O O . GLY A 1 93 ? 14.425 -3.438 6.004 1.00 92.75 93 GLY A O 1
ATOM 725 N N . ALA A 1 94 ? 15.150 -4.963 4.530 1.00 93.50 94 ALA A N 1
ATOM 726 C CA . ALA A 1 94 ? 16.047 -4.043 3.837 1.00 93.50 94 ALA A CA 1
ATOM 727 C C . ALA A 1 94 ? 15.280 -2.924 3.103 1.00 93.50 94 ALA A C 1
ATOM 729 O O . ALA A 1 94 ? 14.091 -3.057 2.787 1.00 93.50 94 ALA A O 1
ATOM 730 N N . ASP A 1 95 ? 15.992 -1.852 2.748 1.00 92.75 95 ASP A N 1
ATOM 731 C CA . ASP A 1 95 ? 15.416 -0.717 2.016 1.00 92.75 95 ASP A CA 1
ATOM 732 C C . ASP A 1 95 ? 14.839 -1.115 0.654 1.00 92.75 95 ASP A C 1
ATOM 734 O O . ASP A 1 95 ? 13.784 -0.621 0.237 1.00 92.75 95 ASP A O 1
ATOM 738 N N . GLY A 1 96 ? 15.472 -2.096 0.009 1.00 93.25 96 GLY A N 1
ATOM 739 C CA . GLY A 1 96 ? 15.121 -2.558 -1.327 1.00 93.25 96 GLY A CA 1
ATOM 740 C C . GLY A 1 96 ? 15.515 -1.563 -2.414 1.00 93.25 96 GLY A C 1
ATOM 741 O O . GLY A 1 96 ? 16.124 -0.527 -2.158 1.00 93.25 96 GLY A O 1
ATOM 742 N N . GLU A 1 97 ? 15.148 -1.885 -3.649 1.00 94.00 97 GLU A N 1
ATOM 743 C CA . GLU A 1 97 ? 15.426 -1.018 -4.792 1.00 94.00 97 GLU A CA 1
ATOM 744 C C . GLU A 1 97 ? 14.616 0.290 -4.717 1.00 94.00 97 GLU A C 1
ATOM 746 O O . GLU A 1 97 ? 13.465 0.279 -4.257 1.00 94.00 97 GLU A O 1
ATOM 751 N N . PRO A 1 98 ? 15.172 1.423 -5.181 1.00 95.25 98 PRO A N 1
ATOM 752 C CA . PRO A 1 98 ? 14.422 2.663 -5.323 1.00 95.25 98 PRO A CA 1
ATOM 753 C C . PRO A 1 98 ? 13.221 2.508 -6.263 1.00 95.25 98 PRO A C 1
ATOM 755 O O . PRO A 1 98 ? 13.271 1.805 -7.278 1.00 95.25 98 PRO A O 1
ATOM 758 N N . ILE A 1 99 ? 12.141 3.227 -5.961 1.00 94.38 99 ILE A N 1
ATOM 759 C CA . ILE A 1 99 ? 10.959 3.264 -6.825 1.00 94.38 99 ILE A CA 1
ATOM 760 C C . ILE A 1 99 ? 11.325 3.998 -8.118 1.00 94.38 99 ILE A C 1
ATOM 762 O O . ILE A 1 99 ? 11.741 5.154 -8.098 1.00 94.38 99 ILE A O 1
ATOM 766 N N . SER A 1 100 ? 11.164 3.316 -9.250 1.00 94.00 100 SER A N 1
ATOM 767 C CA . SER A 1 100 ? 11.411 3.879 -10.578 1.00 94.00 100 SER A CA 1
ATOM 768 C C . SER A 1 100 ? 10.115 4.405 -11.191 1.00 94.00 100 SER A C 1
ATOM 770 O O . SER A 1 100 ? 9.099 3.712 -11.168 1.00 94.00 100 SER A O 1
ATOM 772 N N . LEU A 1 101 ? 10.168 5.592 -11.797 1.00 94.69 101 LEU A N 1
ATOM 773 C CA . LEU A 1 101 ? 9.064 6.183 -12.553 1.00 94.69 101 LEU A CA 1
ATOM 774 C C . LEU A 1 101 ? 9.423 6.218 -14.044 1.00 94.69 101 LEU A C 1
ATOM 776 O O . LEU A 1 101 ? 10.519 6.638 -14.409 1.00 94.69 101 LEU A O 1
ATOM 780 N N . TYR A 1 102 ? 8.501 5.781 -14.900 1.00 95.56 102 TYR A N 1
ATOM 781 C CA . TYR A 1 102 ? 8.623 5.882 -16.352 1.00 95.56 102 TYR A CA 1
ATOM 782 C C . TYR A 1 102 ? 7.458 6.708 -16.891 1.00 95.56 102 TYR A C 1
ATOM 784 O O . TYR A 1 102 ? 6.305 6.314 -16.744 1.00 95.56 102 TYR A O 1
ATOM 792 N N . CYS A 1 103 ? 7.762 7.851 -17.501 1.00 95.94 103 CYS A N 1
ATOM 793 C CA . CYS A 1 103 ? 6.763 8.710 -18.129 1.00 95.94 103 CYS A CA 1
ATOM 794 C C . CYS A 1 103 ? 6.636 8.325 -19.606 1.00 95.94 103 CYS A C 1
ATOM 796 O O . CYS A 1 103 ? 7.452 8.748 -20.425 1.00 95.94 103 CYS A O 1
ATOM 798 N N . ALA A 1 104 ? 5.640 7.504 -19.931 1.00 95.81 104 ALA A N 1
ATOM 799 C CA . ALA A 1 104 ? 5.377 7.082 -21.301 1.00 95.81 104 ALA A CA 1
ATOM 800 C C . ALA A 1 104 ? 4.816 8.229 -22.154 1.00 95.81 104 ALA A C 1
ATOM 802 O O . ALA A 1 104 ? 4.093 9.093 -21.656 1.00 95.81 104 ALA A O 1
ATOM 803 N N . PHE A 1 105 ? 5.108 8.217 -23.456 1.00 95.31 105 PHE A N 1
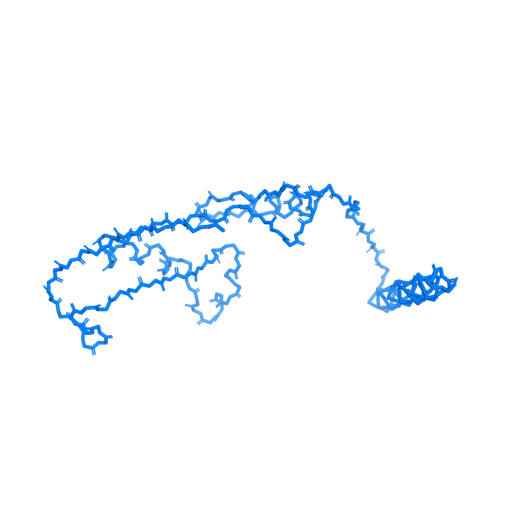ATOM 804 C CA . PHE A 1 105 ? 4.560 9.218 -24.382 1.00 95.31 105 PHE A CA 1
ATOM 805 C C . PHE A 1 105 ? 3.079 8.966 -24.723 1.00 95.31 105 PHE A C 1
ATOM 807 O O . PHE A 1 105 ? 2.334 9.903 -24.999 1.00 95.31 105 PHE A O 1
ATOM 814 N N . ASN A 1 106 ? 2.654 7.700 -24.735 1.00 96.94 106 ASN A N 1
ATOM 815 C CA . ASN A 1 106 ? 1.273 7.270 -24.956 1.00 96.94 106 ASN A CA 1
ATOM 816 C C . ASN A 1 106 ? 1.044 5.856 -24.387 1.00 96.94 106 ASN A C 1
ATOM 818 O O . ASN A 1 106 ? 1.995 5.171 -24.007 1.00 96.94 106 ASN A O 1
ATOM 822 N N . ASP A 1 107 ? -0.206 5.395 -24.397 1.00 97.19 107 ASP A N 1
ATOM 823 C CA . ASP A 1 107 ? -0.607 4.092 -23.845 1.00 97.19 107 ASP A CA 1
ATOM 824 C C . ASP A 1 107 ? 0.119 2.907 -24.510 1.00 97.19 107 ASP A C 1
ATOM 826 O O . ASP A 1 107 ? 0.442 1.905 -23.870 1.00 97.19 107 ASP A O 1
ATOM 830 N N . LEU A 1 108 ? 0.418 3.007 -25.812 1.00 97.81 108 LEU A N 1
ATOM 831 C CA . LEU A 1 108 ? 1.134 1.955 -26.537 1.00 97.81 108 LEU A CA 1
ATOM 832 C C . LEU A 1 108 ? 2.606 1.873 -26.109 1.00 97.81 108 LEU A C 1
ATOM 834 O O . LEU A 1 108 ? 3.165 0.776 -26.030 1.00 97.81 108 LEU A O 1
ATOM 838 N N . ASP A 1 109 ? 3.236 3.017 -25.853 1.00 97.50 109 ASP A N 1
ATOM 839 C CA . ASP A 1 109 ? 4.589 3.110 -25.315 1.00 97.50 109 ASP A CA 1
ATOM 840 C C . ASP A 1 109 ? 4.661 2.544 -23.890 1.00 97.50 109 ASP A C 1
ATOM 842 O O . ASP A 1 109 ? 5.522 1.709 -23.606 1.00 97.50 109 ASP A O 1
ATOM 846 N N . GLU A 1 110 ? 3.697 2.890 -23.031 1.00 97.88 110 GLU A N 1
ATOM 847 C CA . GLU A 1 110 ? 3.571 2.319 -21.684 1.00 97.88 110 GLU A CA 1
ATOM 848 C C . GLU A 1 110 ? 3.442 0.790 -21.742 1.00 97.88 110 GLU A C 1
ATOM 850 O O . GLU A 1 110 ? 4.212 0.062 -21.106 1.00 97.88 110 GLU A O 1
ATOM 855 N N . ALA A 1 111 ? 2.528 0.281 -22.575 1.00 97.62 111 ALA A N 1
ATOM 856 C CA . ALA A 1 111 ? 2.314 -1.152 -22.734 1.00 97.62 111 ALA A CA 1
ATOM 857 C C . ALA A 1 111 ? 3.592 -1.872 -23.199 1.00 97.62 111 ALA A C 1
ATOM 859 O O . ALA A 1 111 ? 3.956 -2.929 -22.670 1.00 97.62 111 ALA A O 1
ATOM 860 N N . ARG A 1 112 ? 4.317 -1.292 -24.167 1.00 97.25 112 ARG A N 1
ATOM 861 C CA . ARG A 1 112 ? 5.599 -1.833 -24.645 1.00 97.25 112 ARG A CA 1
ATOM 862 C C . ARG A 1 112 ? 6.657 -1.830 -23.549 1.00 97.25 112 ARG A C 1
ATOM 864 O O . ARG A 1 112 ? 7.364 -2.831 -23.402 1.00 97.25 112 ARG A O 1
ATOM 871 N N . PHE A 1 113 ? 6.762 -0.751 -22.778 1.00 96.81 113 PHE A N 1
ATOM 872 C CA . PHE A 1 113 ? 7.693 -0.651 -21.659 1.00 96.81 113 PHE A CA 1
ATOM 873 C C . PHE A 1 113 ? 7.443 -1.756 -20.623 1.00 96.81 113 PHE A C 1
ATOM 875 O O . PHE A 1 113 ? 8.374 -2.490 -20.277 1.00 96.81 113 PHE A O 1
ATOM 882 N N . VAL A 1 114 ? 6.189 -1.949 -20.199 1.00 97.00 114 VAL A N 1
ATOM 883 C CA . VAL A 1 114 ? 5.806 -2.988 -19.227 1.00 97.00 114 VAL A CA 1
ATOM 884 C C . VAL A 1 114 ? 6.143 -4.388 -19.750 1.00 97.00 114 VAL A C 1
ATOM 886 O O . VAL A 1 114 ? 6.796 -5.171 -19.056 1.00 97.00 114 VAL A O 1
ATOM 889 N N . VAL A 1 115 ? 5.777 -4.701 -20.999 1.00 97.50 115 VAL A N 1
ATOM 890 C CA . VAL A 1 115 ? 6.080 -6.006 -21.616 1.00 97.50 115 VAL A CA 1
ATOM 891 C C . VAL A 1 115 ? 7.587 -6.255 -21.689 1.00 97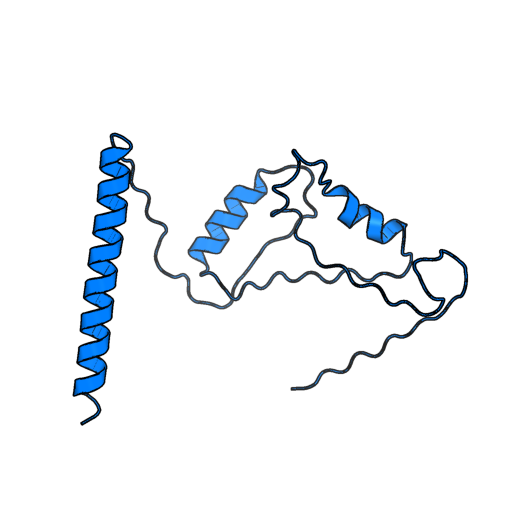.50 115 VAL A C 1
ATOM 893 O O . VAL A 1 115 ? 8.048 -7.359 -21.381 1.00 97.50 115 VAL A O 1
ATOM 896 N N . ASN A 1 116 ? 8.372 -5.248 -22.075 1.00 97.00 116 ASN A N 1
ATOM 897 C CA . ASN A 1 116 ? 9.825 -5.370 -22.155 1.00 97.00 116 ASN A CA 1
ATOM 898 C C . ASN A 1 116 ? 10.451 -5.598 -20.774 1.00 97.00 116 ASN A C 1
ATOM 900 O O . ASN A 1 116 ? 11.303 -6.476 -20.641 1.00 97.00 116 ASN A O 1
ATOM 904 N N . ARG A 1 117 ? 9.988 -4.897 -19.730 1.00 95.88 117 ARG A N 1
ATOM 905 C CA . ARG A 1 117 ? 10.453 -5.114 -18.349 1.00 95.88 117 ARG A CA 1
ATOM 906 C C . ARG A 1 117 ? 10.180 -6.533 -17.862 1.00 95.88 117 ARG A C 1
ATOM 908 O O . ARG A 1 117 ? 11.095 -7.189 -17.365 1.00 95.88 117 ARG A O 1
ATOM 915 N N . ILE A 1 118 ? 8.970 -7.044 -18.093 1.00 96.25 118 ILE A N 1
ATOM 916 C CA . ILE A 1 118 ? 8.608 -8.423 -17.739 1.00 96.25 118 ILE A CA 1
ATOM 917 C C . ILE A 1 118 ? 9.519 -9.428 -18.459 1.00 96.25 118 ILE A C 1
ATOM 919 O O . ILE A 1 118 ? 10.012 -10.368 -17.832 1.00 96.25 118 ILE A O 1
ATOM 923 N N . LYS A 1 119 ? 9.784 -9.235 -19.761 1.00 96.31 119 LYS A N 1
ATOM 924 C CA . LYS A 1 119 ? 10.684 -10.108 -20.536 1.00 96.31 119 LYS A CA 1
ATOM 925 C C . LYS A 1 119 ? 12.107 -10.110 -19.978 1.00 96.31 119 LYS A C 1
ATOM 927 O O . LYS A 1 119 ? 12.688 -11.188 -19.837 1.00 96.31 119 LYS A O 1
ATOM 932 N N . THR A 1 120 ? 12.644 -8.939 -19.640 1.00 95.50 120 THR A N 1
ATOM 933 C CA . THR A 1 120 ? 13.979 -8.798 -19.043 1.00 95.50 120 THR A CA 1
ATOM 934 C C . THR A 1 120 ? 14.081 -9.582 -17.737 1.00 95.50 120 THR A C 1
ATOM 936 O O . THR A 1 120 ? 14.922 -10.478 -17.630 1.00 95.50 120 THR A O 1
ATOM 939 N N . TRP A 1 121 ? 13.163 -9.353 -16.793 1.00 93.31 121 TRP A N 1
ATOM 940 C CA . TRP A 1 121 ? 13.168 -10.038 -15.496 1.00 93.31 121 TRP A CA 1
ATOM 941 C C . TRP A 1 121 ? 12.923 -11.544 -15.611 1.00 93.31 121 TRP A C 1
ATOM 943 O O . TRP A 1 121 ? 13.552 -12.339 -14.911 1.00 93.31 121 TRP A O 1
ATOM 953 N N . ALA A 1 122 ? 12.052 -11.979 -16.526 1.00 94.12 122 ALA A N 1
ATOM 954 C CA . ALA A 1 122 ? 11.853 -13.400 -16.794 1.00 94.12 122 ALA A CA 1
ATOM 955 C C . ALA A 1 122 ? 13.133 -14.059 -17.341 1.00 94.12 122 ALA A C 1
ATOM 957 O O . ALA A 1 122 ? 13.474 -15.178 -16.949 1.00 94.12 122 ALA A O 1
ATOM 958 N N . GLY A 1 123 ? 13.861 -13.367 -18.223 1.00 93.25 123 GLY A N 1
ATOM 959 C CA . GLY A 1 123 ? 15.144 -13.825 -18.752 1.00 93.25 123 GLY A CA 1
ATOM 960 C C . GLY A 1 123 ? 16.236 -13.913 -17.683 1.00 93.25 123 GLY A C 1
ATOM 961 O O . GLY A 1 123 ? 16.972 -14.898 -17.633 1.00 93.25 123 GLY A O 1
ATOM 962 N N . GLU A 1 124 ? 16.335 -12.919 -16.802 1.00 91.06 124 GLU A N 1
ATOM 963 C CA . GLU A 1 124 ? 17.247 -12.928 -15.648 1.00 91.06 124 GLU A CA 1
ATOM 964 C C . GLU A 1 124 ? 16.921 -14.064 -14.677 1.00 91.06 124 GLU A C 1
ATOM 966 O O . GLU A 1 124 ? 17.808 -14.830 -14.298 1.00 91.06 124 GLU A O 1
ATOM 971 N N . ARG A 1 125 ? 15.637 -14.256 -14.347 1.00 87.75 125 ARG A N 1
ATOM 972 C CA . ARG A 1 125 ? 15.192 -15.334 -13.456 1.00 87.75 125 ARG A CA 1
ATOM 973 C C . ARG A 1 125 ? 15.526 -16.718 -14.011 1.00 87.75 125 ARG A C 1
ATOM 975 O O . ARG A 1 125 ? 15.968 -17.578 -13.252 1.00 87.75 125 ARG A O 1
ATOM 982 N N . ARG A 1 126 ? 15.357 -16.938 -15.321 1.00 85.88 126 ARG A N 1
ATOM 983 C CA . ARG A 1 126 ? 15.752 -18.196 -15.984 1.00 85.88 126 ARG A CA 1
ATOM 984 C C . ARG A 1 126 ? 17.259 -18.432 -15.899 1.00 85.88 126 ARG A C 1
ATOM 986 O O . ARG A 1 126 ? 17.669 -19.533 -15.545 1.00 85.88 126 ARG A O 1
ATOM 993 N N . ARG A 1 127 ? 18.074 -17.402 -16.152 1.00 83.44 127 ARG A N 1
ATOM 994 C CA . ARG A 1 127 ? 19.542 -17.482 -16.036 1.00 83.44 127 ARG A CA 1
ATOM 995 C C . ARG A 1 127 ? 19.986 -17.797 -14.604 1.00 83.44 127 ARG A C 1
ATOM 997 O O . ARG A 1 127 ? 20.773 -18.716 -14.398 1.00 83.44 127 ARG A O 1
ATOM 1004 N N . ALA A 1 128 ? 19.411 -17.120 -13.611 1.00 79.31 128 ALA A N 1
ATOM 1005 C CA . ALA A 1 128 ? 19.692 -17.373 -12.197 1.00 79.31 128 ALA A CA 1
ATOM 1006 C C . ALA A 1 128 ? 19.198 -18.752 -11.711 1.00 79.31 128 ALA A C 1
ATOM 1008 O O . ALA A 1 128 ? 19.738 -19.304 -10.753 1.00 79.31 128 ALA A O 1
ATOM 1009 N N . GLY A 1 129 ? 18.155 -19.309 -12.335 1.00 76.69 129 GLY A N 1
ATOM 1010 C CA . GLY A 1 129 ? 17.695 -20.679 -12.089 1.00 76.69 129 GLY A CA 1
ATOM 1011 C C . GLY A 1 129 ? 18.643 -21.729 -12.673 1.00 76.69 129 GLY A C 1
ATOM 1012 O O . GLY A 1 129 ? 19.014 -22.667 -11.975 1.00 76.69 129 GLY A O 1
ATOM 1013 N N . ALA A 1 130 ? 19.094 -21.533 -13.916 1.00 73.56 130 ALA A N 1
ATOM 1014 C CA . ALA A 1 130 ? 20.040 -22.429 -14.581 1.00 73.56 130 ALA A CA 1
ATOM 1015 C C . ALA A 1 130 ? 21.395 -22.496 -13.850 1.00 73.56 130 ALA A C 1
ATOM 1017 O O . ALA A 1 130 ? 21.918 -23.584 -13.627 1.00 73.56 130 ALA A O 1
ATOM 1018 N N . MET A 1 131 ? 21.914 -21.351 -13.391 1.00 67.69 131 MET A N 1
ATOM 1019 C CA . MET A 1 131 ? 23.184 -21.276 -12.653 1.00 67.69 131 MET A CA 1
ATOM 1020 C C . MET A 1 131 ? 23.130 -21.972 -11.281 1.00 67.69 131 MET A C 1
ATOM 1022 O O . MET A 1 131 ? 24.124 -22.528 -10.822 1.00 67.69 131 MET A O 1
ATOM 1026 N N . ARG A 1 132 ? 21.963 -21.988 -10.624 1.00 63.97 132 ARG A N 1
ATOM 1027 C CA . ARG A 1 132 ? 21.772 -22.724 -9.362 1.00 63.97 132 ARG A CA 1
ATOM 1028 C C . ARG A 1 132 ? 21.748 -24.238 -9.553 1.00 63.97 132 ARG A C 1
ATOM 1030 O O . ARG A 1 132 ? 22.151 -24.957 -8.649 1.00 63.97 132 ARG A O 1
ATOM 1037 N N . HIS A 1 133 ? 21.308 -24.719 -10.714 1.00 60.94 133 HIS A N 1
ATOM 1038 C CA . HIS A 1 133 ? 21.293 -26.149 -11.015 1.00 60.94 133 HIS A CA 1
ATOM 1039 C C . HIS A 1 133 ? 22.694 -26.686 -11.360 1.00 60.94 133 HIS A C 1
ATOM 1041 O O . HIS A 1 133 ? 23.013 -27.814 -11.007 1.00 60.94 133 HIS A O 1
ATOM 1047 N N . SER A 1 134 ? 23.557 -25.867 -11.975 1.00 58.81 134 SER A N 1
ATOM 1048 C CA . SER A 1 134 ? 24.940 -26.248 -12.308 1.00 58.81 134 SER A CA 1
ATOM 1049 C C . SER A 1 134 ? 25.913 -26.232 -11.124 1.00 58.81 134 SER A C 1
ATOM 1051 O O . SER A 1 134 ? 26.966 -26.842 -11.215 1.00 58.81 134 SER A O 1
ATOM 1053 N N . LEU A 1 135 ? 25.592 -25.529 -10.032 1.00 59.31 135 LEU A N 1
ATOM 1054 C CA . LEU A 1 135 ? 26.420 -25.462 -8.813 1.00 59.31 135 LEU A CA 1
ATOM 1055 C C . LEU A 1 135 ? 26.058 -26.541 -7.771 1.00 59.31 135 LEU A C 1
ATOM 1057 O O . LEU A 1 135 ? 26.627 -26.565 -6.686 1.00 59.31 135 LEU A O 1
ATOM 1061 N N . SER A 1 136 ? 25.088 -27.404 -8.088 1.00 56.06 136 SER A N 1
ATOM 1062 C CA . SER A 1 136 ? 24.611 -28.502 -7.237 1.00 56.06 136 SER A CA 1
ATOM 1063 C C . SER A 1 136 ? 25.093 -29.884 -7.716 1.00 56.06 136 SER A C 1
ATOM 1065 O O . SER A 1 136 ? 24.585 -30.895 -7.225 1.00 56.06 136 SER A O 1
ATOM 1067 N N . GLN A 1 137 ? 26.023 -29.936 -8.677 1.00 43.91 137 GLN A N 1
ATOM 1068 C CA . GLN A 1 137 ? 26.684 -31.159 -9.144 1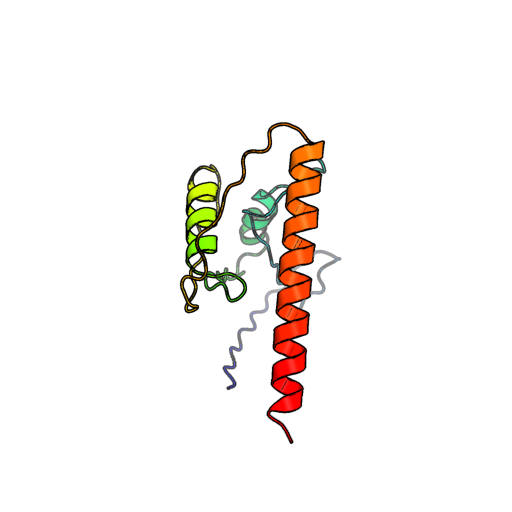.00 43.91 137 GLN A CA 1
ATOM 1069 C C . GLN A 1 137 ? 28.190 -31.083 -8.926 1.00 43.91 137 GLN A C 1
ATOM 1071 O O . GLN A 1 137 ? 28.733 -29.961 -9.033 1.00 43.91 137 GLN A O 1
#

Organism: Klebsiella pneumoniae subsp. ozaenae (NCBI:txid574)

Sequence (137 aa):
MNSRIPTTFSTPGSACWRGDTGKVMIVGDDDQSIYGWRGAQVENIQRFLNDFPGAETIRLEQNYRSTSNILSAANALIENNNGRLGKKLWTDGADGEPISLYCAFNDLDEARFVVNRIKTWAGERRRAGAMRHSLSQ

Radius of gyration: 23.33 Å; chains: 1; bounding box: 57×45×57 Å

InterPro domains:
  IPR000212 UvrD-like helicase [PTHR11070] (23-124)
  IPR014016 UvrD-like helicase, ATP-binding domain [PF00580] (21-53)
  IPR014017 UvrD-like helicase, C-terminal [PF13361] (58-122)
  IPR027417 P-loop containing nucleoside triphosphate hydrolase [G3DSA:3.40.50.300] (18-55)
  IPR027417 P-loop containing nucleoside triphosphate hydrolase [G3DSA:3.40.50.300] (62-126)
  IPR027417 P-loop containing nucleoside triphosphate hydrolase [SSF52540] (19-124)

pLDDT: mean 80.71, std 19.52, range [30.33, 97.88]

Secondary structure (DSSP, 8-state):
--------------BTTB-TT--------GGG---GGGT--THHHHHHHHHSTTPPP----B-SSS-HHHHHHHHHHHTT-SS------B-SS---SPPP----SSHHHHHHHHHHHHHHHHHHHHHHHHHHHHTT-